Protein AF-A0A754B9H4-F1 (afdb_monomer_lite)

pLDDT: mean 71.69, std 16.76, range [38.44, 90.75]

Foldseek 3Di:
DDPDPPPPDDDDADPCVVVVVVVVVVLVVVDDPPDQKDKDFPADDPPGTDIDMDGDQVSCCVVVVDGPVRPPCPDPPRDDDDDDDPDDDD

Radius of gyration: 18.76 Å; chains: 1; bounding box: 52×42×44 Å

Structure (mmCIF, N/CA/C/O backbone):
data_AF-A0A754B9H4-F1
#
_entry.id   AF-A0A754B9H4-F1
#
loop_
_atom_site.group_PDB
_atom_site.id
_atom_site.type_symbol
_atom_site.label_atom_id
_atom_site.label_alt_id
_atom_site.label_comp_id
_atom_site.label_asym_id
_atom_site.label_entity_id
_atom_si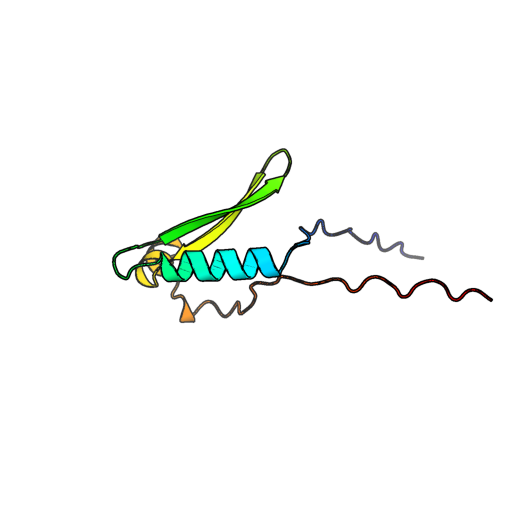te.label_seq_id
_atom_site.pdbx_PDB_ins_code
_atom_site.Cartn_x
_atom_site.Cartn_y
_atom_site.Cartn_z
_atom_site.occupancy
_atom_site.B_iso_or_equiv
_atom_site.auth_seq_id
_atom_site.auth_comp_id
_atom_site.auth_asym_id
_atom_site.auth_atom_id
_atom_site.pdbx_PDB_model_num
ATOM 1 N N . MET A 1 1 ? -37.516 27.367 -6.738 1.00 38.44 1 MET A N 1
ATOM 2 C CA . MET A 1 1 ? -36.594 26.818 -5.720 1.00 38.44 1 MET A CA 1
ATOM 3 C C . MET A 1 1 ? -36.140 25.442 -6.190 1.00 38.44 1 MET A C 1
ATOM 5 O O . MET A 1 1 ? -36.997 24.604 -6.428 1.00 38.44 1 MET A O 1
ATOM 9 N N . ARG A 1 2 ? -34.841 25.225 -6.430 1.00 41.12 2 ARG A N 1
ATOM 10 C CA . ARG A 1 2 ? -34.293 23.901 -6.777 1.00 41.12 2 ARG A CA 1
ATOM 11 C C . ARG A 1 2 ? -33.553 23.381 -5.548 1.00 41.12 2 ARG A C 1
ATOM 13 O O . ARG A 1 2 ? -32.564 23.984 -5.148 1.00 41.12 2 ARG A O 1
ATOM 20 N N . HIS A 1 3 ? -34.055 22.314 -4.934 1.00 43.31 3 HIS A N 1
ATOM 21 C CA . HIS A 1 3 ? -33.328 21.605 -3.887 1.00 43.31 3 HIS A CA 1
ATOM 22 C C . HIS A 1 3 ? -32.176 20.847 -4.543 1.00 43.31 3 HIS A C 1
ATOM 24 O O . HIS A 1 3 ? -32.383 19.813 -5.175 1.00 43.31 3 HIS A O 1
ATOM 30 N N . ILE A 1 4 ? -30.967 21.388 -4.428 1.00 47.97 4 ILE A N 1
ATOM 31 C CA . ILE A 1 4 ? -29.746 20.645 -4.723 1.00 47.97 4 ILE A CA 1
ATOM 32 C C . ILE A 1 4 ? -29.596 19.654 -3.566 1.00 47.97 4 ILE A C 1
ATOM 34 O O . ILE A 1 4 ? -29.303 20.049 -2.441 1.00 47.97 4 ILE A O 1
ATOM 38 N N . LYS A 1 5 ? -29.889 18.373 -3.816 1.00 48.28 5 LYS A N 1
ATOM 39 C CA . LYS A 1 5 ? -29.485 17.293 -2.913 1.00 48.28 5 LYS A CA 1
ATOM 40 C C . LYS A 1 5 ? -27.960 17.285 -2.917 1.00 48.28 5 LYS A C 1
ATOM 42 O O . LYS A 1 5 ? -27.363 16.861 -3.901 1.00 48.28 5 LYS A O 1
ATOM 47 N N . GLU A 1 6 ? -27.344 17.767 -1.844 1.00 48.00 6 GLU A N 1
ATOM 48 C CA . GLU A 1 6 ? -25.947 17.454 -1.564 1.00 48.00 6 GLU A CA 1
ATOM 49 C C . GLU A 1 6 ? -25.842 15.935 -1.417 1.00 48.00 6 GLU A C 1
ATOM 51 O O . GLU A 1 6 ? -26.258 15.346 -0.415 1.00 48.00 6 GLU A O 1
ATOM 56 N N . GLU A 1 7 ? -25.332 15.274 -2.452 1.00 47.12 7 GLU A N 1
ATOM 57 C CA . GLU A 1 7 ? -24.831 13.918 -2.313 1.00 47.12 7 GLU A CA 1
ATOM 58 C C . GLU A 1 7 ? -23.677 13.969 -1.313 1.00 47.12 7 GLU A C 1
ATOM 60 O O . GLU A 1 7 ? -22.571 14.405 -1.635 1.00 47.12 7 GLU A O 1
ATOM 65 N N . LYS A 1 8 ? -23.940 13.543 -0.072 1.00 46.22 8 LYS A N 1
ATOM 66 C CA . LYS A 1 8 ? -22.893 13.261 0.910 1.00 46.22 8 LYS A CA 1
ATOM 67 C C . LYS A 1 8 ? -21.990 12.181 0.325 1.00 46.22 8 LYS A C 1
ATOM 69 O O . LYS A 1 8 ? -22.286 10.988 0.419 1.00 46.22 8 LYS A O 1
ATOM 74 N N . LYS A 1 9 ? -20.903 12.604 -0.315 1.00 49.72 9 LYS A N 1
ATOM 75 C CA . LYS A 1 9 ? -19.827 11.714 -0.735 1.00 49.72 9 LYS A CA 1
ATOM 76 C C . LYS A 1 9 ? -19.336 10.975 0.514 1.00 49.72 9 LYS A C 1
ATOM 78 O O . LYS A 1 9 ? -19.031 11.579 1.538 1.00 49.72 9 LYS A O 1
ATOM 83 N N . LYS A 1 10 ? -19.366 9.643 0.453 1.00 50.97 10 LYS A N 1
ATOM 84 C CA . LYS A 1 10 ? -18.901 8.765 1.530 1.00 50.97 10 LYS A CA 1
ATOM 85 C C . LYS A 1 10 ? -17.382 8.713 1.453 1.00 50.97 10 LYS A C 1
ATOM 87 O O . LYS A 1 10 ? -16.839 7.944 0.666 1.00 50.97 10 LYS A O 1
ATOM 92 N N . TYR A 1 11 ? -16.721 9.566 2.216 1.00 53.50 11 TYR A N 1
ATOM 93 C CA . TYR A 1 11 ? -15.270 9.561 2.324 1.00 53.50 11 TYR A CA 1
ATOM 94 C C . TYR A 1 11 ? -14.822 8.614 3.438 1.00 53.50 11 TYR A C 1
ATOM 96 O O . TYR A 1 11 ? -15.549 8.394 4.407 1.00 53.50 11 TYR A O 1
ATOM 104 N N . ALA A 1 12 ? -13.637 8.033 3.271 1.00 57.09 12 ALA A N 1
ATOM 105 C CA . ALA A 1 12 ? -12.923 7.372 4.351 1.00 57.09 12 ALA A CA 1
ATOM 106 C C . ALA A 1 12 ? -12.033 8.421 5.026 1.00 57.09 12 ALA A C 1
ATOM 108 O O . ALA A 1 12 ? -11.246 9.081 4.351 1.00 57.09 12 ALA A O 1
ATOM 109 N N . GLU A 1 13 ? -12.195 8.594 6.332 1.00 62.69 13 GLU A N 1
ATOM 110 C CA . GLU A 1 13 ? -11.394 9.517 7.131 1.00 62.69 13 GLU A CA 1
ATOM 111 C C . GLU A 1 13 ? -10.171 8.785 7.688 1.00 62.69 13 GLU A C 1
ATOM 113 O O . GLU A 1 13 ? -10.295 7.690 8.247 1.00 62.69 13 GLU A O 1
ATOM 118 N N . ILE A 1 14 ? -8.990 9.386 7.538 1.00 68.00 14 ILE A N 1
ATOM 119 C CA . ILE A 1 14 ? -7.771 8.904 8.190 1.00 68.00 14 ILE A CA 1
ATOM 120 C C . ILE A 1 14 ? -7.595 9.688 9.478 1.00 68.00 14 ILE A C 1
ATOM 122 O O . ILE A 1 14 ? -7.162 10.834 9.475 1.00 68.00 14 ILE A O 1
ATOM 126 N N . ILE A 1 15 ? -7.957 9.039 10.576 1.00 70.88 15 ILE A N 1
ATOM 127 C CA . ILE A 1 15 ? -7.930 9.618 11.922 1.00 70.88 15 ILE A CA 1
ATOM 128 C C . ILE A 1 15 ? -6.531 9.619 12.555 1.00 70.88 15 ILE A C 1
ATOM 130 O O . ILE A 1 15 ? -6.321 10.267 13.573 1.00 70.88 15 ILE A O 1
ATOM 134 N N . ASP A 1 16 ? -5.588 8.878 11.972 1.00 77.50 16 ASP A N 1
ATOM 135 C CA . ASP A 1 16 ? -4.248 8.663 12.515 1.00 77.50 16 ASP A CA 1
ATOM 136 C C . ASP A 1 16 ? -3.211 8.770 11.388 1.00 77.50 16 ASP A C 1
ATOM 138 O O . ASP A 1 16 ? -2.839 7.786 10.741 1.00 77.50 16 ASP A O 1
ATOM 142 N N . VAL A 1 17 ? -2.830 10.015 11.092 1.00 80.25 17 VAL A N 1
ATOM 143 C CA . VAL A 1 17 ? -1.902 10.361 10.005 1.00 80.25 17 VAL A CA 1
ATOM 144 C C . VAL A 1 17 ? -0.492 9.863 10.314 1.00 80.25 17 VAL A C 1
ATOM 146 O O . VAL A 1 17 ? 0.142 9.274 9.445 1.00 80.25 17 VAL A O 1
ATOM 149 N N . GLU A 1 18 ? -0.032 10.018 11.556 1.00 82.06 18 GLU A N 1
ATOM 150 C CA . GLU A 1 18 ? 1.303 9.587 11.987 1.00 82.06 18 GLU A CA 1
ATOM 151 C C . GLU A 1 18 ? 1.471 8.071 11.831 1.00 82.06 18 GLU A C 1
ATOM 153 O O . GLU A 1 18 ? 2.486 7.583 11.330 1.00 82.06 18 GLU A O 1
ATOM 158 N N . LYS A 1 19 ? 0.445 7.290 12.184 1.00 82.44 19 LYS A N 1
ATOM 159 C CA . LYS A 1 19 ? 0.462 5.848 11.934 1.00 82.44 19 LYS A CA 1
ATOM 160 C C . LYS A 1 19 ? 0.535 5.515 10.449 1.00 82.44 19 LYS A C 1
ATOM 162 O O . LYS A 1 19 ? 1.213 4.556 10.087 1.00 82.44 19 LYS A O 1
ATOM 167 N N . LEU A 1 20 ? -0.153 6.267 9.591 1.00 84.31 20 LEU A N 1
ATOM 168 C CA . LEU A 1 20 ? -0.078 6.044 8.151 1.00 84.31 20 LEU A CA 1
ATOM 169 C C . LEU A 1 20 ? 1.317 6.360 7.601 1.00 84.31 20 LEU A C 1
ATOM 171 O O . LEU A 1 20 ? 1.847 5.566 6.829 1.00 84.31 20 LEU A O 1
ATOM 175 N N . GLU A 1 21 ? 1.916 7.476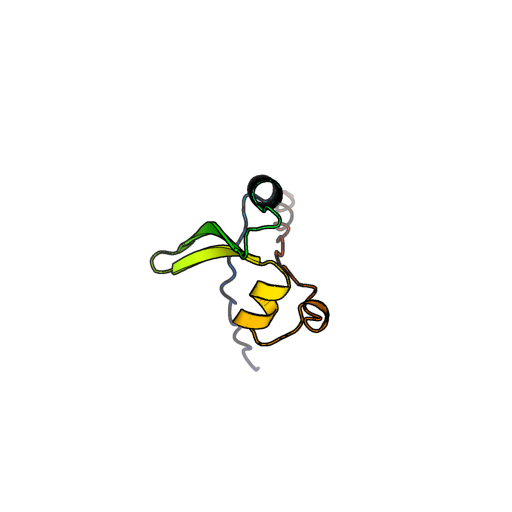 8.015 1.00 83.12 21 GLU A N 1
ATOM 176 C CA . GLU A 1 21 ? 3.285 7.840 7.639 1.00 83.12 21 GLU A CA 1
ATOM 177 C C . GLU A 1 21 ? 4.274 6.752 8.063 1.00 83.12 21 GLU A C 1
ATOM 179 O O . GLU A 1 21 ? 5.068 6.289 7.245 1.00 83.12 21 GLU A O 1
ATOM 184 N N . ASN A 1 22 ? 4.155 6.259 9.297 1.00 86.00 22 ASN A N 1
ATOM 185 C CA . ASN A 1 22 ? 4.975 5.157 9.791 1.00 86.00 22 ASN A CA 1
ATOM 186 C C . ASN A 1 22 ? 4.789 3.877 8.961 1.00 86.00 22 ASN A C 1
ATOM 188 O O . ASN A 1 22 ? 5.777 3.235 8.617 1.00 86.00 22 ASN A O 1
ATOM 192 N N . ILE A 1 23 ? 3.555 3.525 8.578 1.00 88.12 23 ILE A N 1
ATOM 193 C CA . ILE A 1 23 ? 3.292 2.377 7.692 1.00 88.12 23 ILE A CA 1
ATOM 194 C C . ILE A 1 23 ? 3.972 2.568 6.331 1.00 88.12 23 ILE A C 1
ATOM 196 O O . ILE A 1 23 ? 4.576 1.628 5.819 1.00 88.12 23 ILE A O 1
ATOM 200 N N . ILE A 1 24 ? 3.900 3.765 5.743 1.00 86.00 24 ILE A N 1
ATOM 201 C CA . ILE A 1 24 ? 4.536 4.054 4.451 1.00 86.00 24 ILE A CA 1
ATOM 202 C C . ILE A 1 24 ? 6.059 3.921 4.564 1.00 86.00 24 ILE A C 1
ATOM 204 O O . ILE A 1 24 ? 6.674 3.270 3.720 1.00 86.00 24 ILE A O 1
ATOM 208 N N . VAL A 1 25 ? 6.667 4.483 5.613 1.00 86.94 25 VAL A N 1
ATOM 209 C CA . VAL A 1 25 ? 8.114 4.372 5.862 1.00 86.94 25 VAL A CA 1
ATOM 210 C C . VAL A 1 25 ? 8.531 2.909 6.004 1.00 86.94 25 VAL A C 1
ATOM 212 O O . VAL A 1 25 ? 9.491 2.481 5.364 1.00 86.94 25 VAL A O 1
ATOM 215 N N . ASP A 1 26 ? 7.789 2.128 6.786 1.00 88.00 26 ASP A N 1
ATOM 216 C CA . ASP A 1 26 ? 8.088 0.717 7.036 1.00 88.00 26 ASP A CA 1
ATOM 217 C C . ASP A 1 26 ? 7.952 -0.130 5.757 1.00 88.00 26 ASP A C 1
ATOM 219 O O . ASP A 1 26 ? 8.790 -0.988 5.451 1.00 88.00 26 ASP A O 1
ATOM 223 N N . MET A 1 27 ? 6.942 0.174 4.934 1.00 87.44 27 MET A N 1
ATOM 224 C CA . MET A 1 27 ? 6.772 -0.438 3.617 1.00 87.44 27 MET A CA 1
ATOM 225 C C . MET A 1 27 ? 7.919 -0.085 2.670 1.00 87.44 27 MET A C 1
ATOM 227 O O . MET A 1 27 ? 8.426 -0.986 2.008 1.00 87.44 27 MET A O 1
ATOM 231 N N . MET A 1 28 ? 8.371 1.172 2.635 1.00 85.06 28 MET A N 1
ATOM 232 C CA . MET A 1 28 ? 9.510 1.602 1.812 1.00 85.06 28 MET A CA 1
ATOM 233 C C . MET A 1 28 ? 10.819 0.933 2.246 1.00 85.06 28 MET A C 1
ATOM 235 O O . MET A 1 28 ? 11.592 0.498 1.398 1.00 85.06 28 MET A O 1
ATOM 239 N N . GLN A 1 29 ? 11.060 0.789 3.552 1.00 85.88 29 GLN A N 1
ATOM 240 C CA . GLN A 1 29 ? 12.230 0.069 4.073 1.00 85.88 29 GLN A CA 1
ATOM 241 C C . GLN A 1 29 ? 12.187 -1.428 3.739 1.00 85.88 29 GLN A C 1
ATOM 243 O O . GLN A 1 29 ? 13.214 -2.048 3.454 1.00 85.88 29 GLN A O 1
ATOM 248 N N . SER A 1 30 ? 10.988 -2.010 3.746 1.00 83.62 30 SER A N 1
ATOM 249 C CA . SER A 1 30 ? 10.759 -3.412 3.389 1.00 83.62 30 SER A CA 1
ATOM 250 C C . SER A 1 30 ? 10.777 -3.653 1.874 1.00 83.62 30 SER A C 1
ATOM 252 O O . SER A 1 30 ? 10.969 -4.790 1.425 1.00 83.62 30 SER A O 1
ATOM 254 N N . PHE A 1 31 ? 10.595 -2.601 1.072 1.00 84.94 31 PHE A N 1
ATOM 255 C CA . PHE A 1 31 ? 10.561 -2.664 -0.382 1.00 84.94 31 PHE A CA 1
ATOM 256 C C . PHE A 1 31 ? 11.975 -2.766 -0.961 1.00 84.94 31 PHE A C 1
ATOM 258 O O . PHE A 1 31 ? 12.666 -1.785 -1.220 1.00 84.94 31 PHE A O 1
ATOM 265 N N . ARG A 1 32 ? 12.431 -4.005 -1.148 1.00 80.62 32 ARG A N 1
ATOM 266 C CA . ARG A 1 32 ? 13.734 -4.303 -1.754 1.00 80.62 32 ARG A CA 1
ATOM 267 C C . ARG A 1 32 ? 13.665 -4.203 -3.275 1.00 80.62 32 ARG A C 1
ATOM 269 O O . ARG A 1 32 ? 12.628 -4.469 -3.867 1.00 80.62 32 ARG A O 1
ATOM 276 N N . TYR A 1 33 ? 14.810 -3.961 -3.912 1.00 69.81 33 TYR A N 1
ATOM 277 C CA . TYR A 1 33 ? 14.940 -3.877 -5.376 1.00 69.81 33 TYR A CA 1
ATOM 278 C C . TYR A 1 33 ? 14.391 -5.103 -6.136 1.00 69.81 33 TYR A C 1
ATOM 280 O O . TYR A 1 33 ? 13.924 -4.990 -7.263 1.00 69.81 33 TYR A O 1
ATOM 288 N N . THR A 1 34 ? 14.421 -6.290 -5.522 1.00 80.75 34 THR A N 1
ATOM 289 C CA . THR A 1 34 ? 13.898 -7.531 -6.121 1.00 80.75 34 THR A CA 1
ATOM 290 C C . THR A 1 34 ? 12.394 -7.723 -5.924 1.00 80.75 34 THR A C 1
ATOM 292 O O . THR A 1 34 ? 11.816 -8.662 -6.470 1.00 80.75 34 THR A O 1
ATOM 295 N N . THR A 1 35 ? 11.754 -6.890 -5.107 1.00 82.88 35 THR A N 1
ATOM 296 C CA . THR A 1 35 ? 10.332 -6.992 -4.789 1.00 82.88 35 THR A CA 1
ATOM 297 C C . THR A 1 35 ? 9.528 -6.274 -5.868 1.00 82.88 35 THR A C 1
ATOM 299 O O . THR A 1 35 ? 9.717 -5.090 -6.108 1.00 82.88 35 THR A O 1
ATOM 302 N N . SER A 1 36 ? 8.619 -6.988 -6.539 1.00 86.62 36 SER A N 1
ATOM 303 C CA . SER A 1 36 ? 7.740 -6.378 -7.552 1.00 86.62 36 SER A CA 1
ATOM 304 C C . SER A 1 36 ? 6.634 -5.521 -6.934 1.00 86.62 36 SER A C 1
ATOM 306 O O . SER A 1 36 ? 6.267 -4.493 -7.488 1.00 86.62 36 SER A O 1
ATOM 308 N N . SER A 1 37 ? 6.094 -5.932 -5.788 1.00 87.94 37 SER A N 1
ATOM 309 C CA . SER A 1 37 ? 5.069 -5.173 -5.071 1.00 87.94 37 SER A CA 1
ATOM 310 C C . SER A 1 37 ? 5.027 -5.561 -3.595 1.00 87.94 37 SER A C 1
ATOM 312 O O . SER A 1 37 ? 5.266 -6.722 -3.260 1.00 87.94 37 SER A O 1
ATOM 314 N N . ILE A 1 38 ? 4.656 -4.625 -2.726 1.00 88.94 38 ILE A N 1
ATOM 315 C CA . ILE A 1 38 ? 4.301 -4.886 -1.326 1.00 88.94 38 ILE A CA 1
ATOM 316 C C . ILE A 1 38 ? 2.939 -4.262 -1.033 1.00 88.94 38 ILE A C 1
ATOM 318 O O . ILE A 1 38 ? 2.648 -3.160 -1.491 1.00 88.94 38 ILE A O 1
ATOM 322 N N . MET A 1 39 ? 2.103 -4.970 -0.279 1.00 90.75 39 MET A N 1
ATOM 323 C CA . MET A 1 39 ? 0.753 -4.537 0.067 1.00 90.75 39 MET A CA 1
ATOM 324 C C . MET A 1 39 ? 0.539 -4.640 1.575 1.00 90.75 39 MET A C 1
ATOM 326 O O . MET A 1 39 ? 0.832 -5.676 2.170 1.00 90.75 39 MET A O 1
ATOM 330 N N . THR A 1 40 ? -0.052 -3.600 2.159 1.00 88.69 40 THR A N 1
ATOM 331 C CA . THR A 1 40 ? -0.442 -3.552 3.571 1.00 88.69 40 THR A CA 1
ATOM 332 C C . THR A 1 40 ? -1.898 -3.133 3.700 1.00 88.69 40 THR A C 1
ATOM 334 O O . THR A 1 40 ? -2.366 -2.224 3.018 1.00 88.69 40 THR A O 1
ATOM 337 N N . VAL A 1 41 ? -2.634 -3.779 4.604 1.00 87.94 41 VAL A N 1
ATOM 338 C CA . VAL A 1 41 ? -4.002 -3.377 4.955 1.00 87.94 41 VAL A CA 1
ATOM 339 C C . VAL A 1 41 ? -3.937 -2.216 5.946 1.00 87.94 41 VAL A C 1
ATOM 341 O O . VAL A 1 41 ? -3.410 -2.375 7.044 1.00 87.94 41 VAL A O 1
ATOM 344 N N . ILE A 1 42 ? -4.510 -1.070 5.581 1.00 85.62 42 ILE A N 1
ATOM 345 C CA . ILE A 1 42 ? -4.554 0.136 6.427 1.00 85.62 42 ILE A CA 1
ATOM 346 C C . ILE A 1 42 ? -5.917 0.341 7.098 1.00 85.62 42 ILE A C 1
ATOM 348 O O . ILE A 1 42 ? -6.053 1.148 8.013 1.00 85.62 42 ILE A O 1
ATOM 352 N N . GLY A 1 43 ? -6.940 -0.407 6.681 1.00 79.56 43 GLY A N 1
ATOM 353 C CA . GLY A 1 43 ? -8.265 -0.326 7.282 1.00 79.56 43 GLY A CA 1
ATOM 354 C C . GLY A 1 43 ? -9.257 -1.322 6.698 1.00 79.56 43 GLY A C 1
ATOM 355 O O . GLY A 1 43 ? -8.958 -2.067 5.765 1.00 79.56 43 GLY A O 1
ATOM 356 N N . LYS A 1 44 ? -10.470 -1.335 7.253 1.00 82.25 44 LYS A N 1
ATOM 357 C CA . LYS A 1 44 ? -11.592 -2.116 6.724 1.00 82.25 44 LYS A CA 1
ATOM 358 C C . LYS A 1 44 ? -12.929 -1.444 7.014 1.00 82.25 44 LYS A C 1
ATOM 360 O O . LYS A 1 44 ? -13.096 -0.788 8.039 1.00 82.25 44 LYS A O 1
ATOM 365 N N . THR A 1 45 ? -13.891 -1.667 6.135 1.00 77.62 45 THR A N 1
ATOM 366 C CA . THR A 1 45 ? -15.320 -1.459 6.386 1.00 77.62 45 THR A CA 1
ATOM 367 C C . THR A 1 45 ? -15.969 -2.825 6.670 1.00 77.62 45 THR A C 1
ATOM 369 O O . THR A 1 45 ? -15.298 -3.854 6.550 1.00 77.62 45 THR A O 1
ATOM 372 N N . PRO A 1 46 ? -17.268 -2.904 7.017 1.00 79.12 46 PRO A N 1
ATOM 373 C CA . PRO A 1 46 ? -17.931 -4.193 7.240 1.00 79.12 46 PRO A CA 1
ATOM 374 C C . PRO A 1 46 ? -17.853 -5.176 6.060 1.00 79.12 46 PRO A C 1
ATOM 376 O O . PRO A 1 46 ? -18.006 -6.375 6.263 1.00 79.12 46 PRO A O 1
ATOM 379 N N . ASN A 1 47 ? -17.627 -4.690 4.837 1.00 84.62 47 ASN A N 1
ATOM 380 C CA . ASN A 1 47 ? -17.639 -5.503 3.621 1.00 84.62 47 ASN A CA 1
ATOM 381 C C . ASN A 1 47 ? -16.441 -5.278 2.685 1.00 84.62 47 ASN A C 1
ATOM 383 O O . ASN A 1 47 ? -16.443 -5.812 1.577 1.00 84.62 47 ASN A O 1
ATOM 387 N N . ARG A 1 48 ? -15.450 -4.464 3.068 1.00 79.19 48 ARG A N 1
ATOM 388 C CA . ARG A 1 48 ? -14.285 -4.142 2.229 1.00 79.19 48 ARG A CA 1
ATOM 389 C C . ARG A 1 48 ? -13.035 -3.974 3.078 1.00 79.19 48 ARG A C 1
ATOM 391 O O . ARG A 1 48 ? -13.119 -3.574 4.235 1.00 79.19 48 ARG A O 1
ATOM 398 N N . VAL A 1 49 ? -11.879 -4.217 2.477 1.00 81.31 49 VAL A N 1
ATOM 399 C CA . VAL A 1 49 ? -10.575 -3.845 3.036 1.00 81.31 49 VAL A CA 1
ATOM 400 C C . VAL A 1 49 ? -10.022 -2.650 2.273 1.00 81.31 49 VAL A C 1
ATOM 402 O O . VAL A 1 49 ? -10.328 -2.464 1.097 1.00 81.31 49 VAL A O 1
ATOM 405 N N . ILE A 1 50 ? -9.241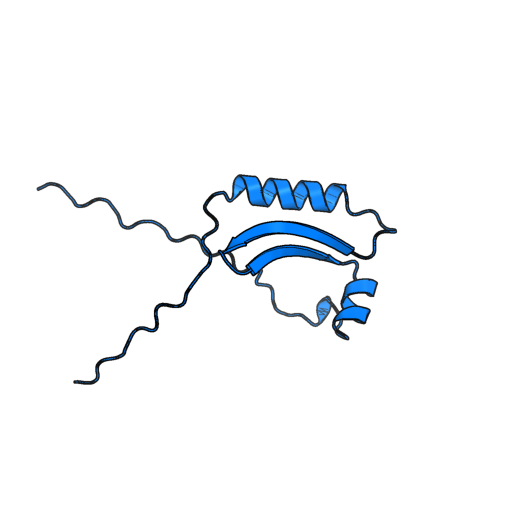 -1.832 2.964 1.00 82.50 50 ILE A N 1
ATOM 406 C CA . ILE A 1 50 ? -8.517 -0.701 2.393 1.00 82.50 50 ILE A CA 1
ATOM 407 C C . ILE A 1 50 ? -7.040 -1.055 2.488 1.00 82.50 50 ILE A C 1
ATOM 409 O O . ILE A 1 50 ? -6.539 -1.338 3.580 1.00 82.50 50 ILE A O 1
ATOM 413 N N . THR A 1 51 ? -6.359 -1.070 1.350 1.00 85.62 51 THR A N 1
ATOM 414 C CA . THR A 1 51 ? -4.949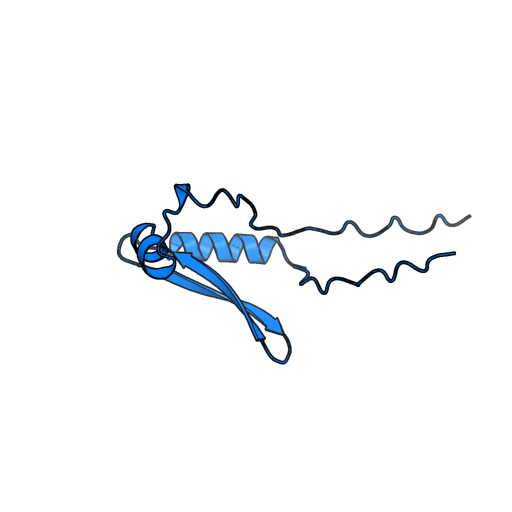 -1.442 1.246 1.00 85.62 51 THR A CA 1
ATOM 415 C C . THR A 1 51 ? -4.130 -0.303 0.665 1.00 85.62 51 THR A C 1
ATOM 417 O O . THR A 1 51 ? -4.623 0.468 -0.155 1.00 85.62 51 THR A O 1
ATOM 420 N N . LEU A 1 52 ? -2.872 -0.230 1.084 1.00 87.44 52 LEU A N 1
ATOM 421 C CA . LEU A 1 52 ? -1.827 0.544 0.435 1.00 87.44 52 LEU A CA 1
ATOM 422 C C . LEU A 1 52 ? -0.909 -0.446 -0.278 1.00 87.44 52 LEU A C 1
ATOM 424 O O . LEU A 1 52 ? -0.513 -1.448 0.321 1.00 87.44 52 LEU A O 1
ATOM 428 N N . THR A 1 53 ? -0.605 -0.186 -1.545 1.00 87.56 53 THR A N 1
ATOM 429 C CA . THR A 1 53 ? 0.262 -1.045 -2.355 1.00 87.56 53 THR A CA 1
ATOM 430 C C . THR A 1 53 ? 1.344 -0.193 -2.994 1.00 87.56 53 THR A C 1
ATOM 432 O O . THR A 1 53 ? 1.039 0.825 -3.607 1.00 87.56 53 THR A O 1
ATOM 435 N N . ILE A 1 54 ? 2.596 -0.618 -2.852 1.00 85.81 54 ILE A N 1
ATOM 436 C CA . ILE A 1 54 ? 3.746 -0.047 -3.556 1.00 85.81 54 ILE A CA 1
ATOM 437 C C . ILE A 1 54 ? 4.147 -1.047 -4.632 1.00 85.81 54 ILE A C 1
ATOM 439 O O . ILE A 1 54 ? 4.262 -2.242 -4.349 1.00 85.81 54 ILE A O 1
ATOM 443 N N . TYR A 1 55 ? 4.354 -0.558 -5.847 1.00 85.81 55 TYR A N 1
ATOM 444 C CA . TYR A 1 55 ? 4.841 -1.328 -6.985 1.00 85.81 55 TYR A CA 1
ATOM 445 C C . TYR A 1 55 ? 6.239 -0.846 -7.364 1.00 85.81 55 TYR A C 1
ATOM 447 O O . TYR A 1 55 ? 6.562 0.322 -7.167 1.00 85.81 55 TYR A O 1
ATOM 455 N N . SER A 1 56 ? 7.053 -1.733 -7.931 1.00 86.38 56 SER A N 1
ATOM 456 C CA . SER A 1 56 ? 8.184 -1.292 -8.744 1.00 86.38 56 SER A CA 1
ATOM 457 C C . SER A 1 56 ? 7.664 -0.816 -10.095 1.00 86.38 56 SER A C 1
ATOM 459 O O . SER A 1 56 ? 6.614 -1.283 -10.541 1.00 86.38 56 SER A O 1
ATOM 461 N N . ASP A 1 57 ? 8.410 0.052 -10.772 1.00 85.31 57 ASP A N 1
ATOM 462 C CA . ASP A 1 57 ? 7.994 0.637 -12.053 1.00 85.31 57 ASP A CA 1
ATOM 463 C C . ASP A 1 57 ? 7.582 -0.446 -13.062 1.00 85.31 57 ASP A C 1
ATOM 465 O O . ASP A 1 57 ? 6.455 -0.459 -13.547 1.00 85.31 57 ASP A O 1
ATOM 469 N N . ASN A 1 58 ? 8.427 -1.468 -13.245 1.00 86.44 58 ASN A N 1
ATOM 470 C CA . ASN A 1 58 ? 8.137 -2.607 -14.125 1.00 86.44 58 ASN A CA 1
ATOM 471 C C . ASN A 1 58 ? 6.859 -3.371 -13.731 1.00 86.44 58 ASN A C 1
ATOM 473 O O . ASN A 1 58 ? 6.165 -3.931 -14.582 1.00 86.44 58 ASN A O 1
ATOM 477 N N . ALA A 1 59 ? 6.581 -3.488 -12.430 1.00 86.38 59 ALA A N 1
ATOM 478 C CA . ALA A 1 59 ? 5.398 -4.189 -11.951 1.00 86.38 59 ALA A CA 1
ATOM 479 C C . ALA A 1 59 ? 4.132 -3.355 -12.159 1.00 86.38 59 ALA A C 1
ATOM 481 O O . ALA A 1 59 ? 3.108 -3.923 -12.533 1.00 86.38 59 ALA A O 1
ATOM 482 N N . PHE A 1 60 ? 4.220 -2.038 -11.961 1.00 87.06 60 PHE A N 1
ATOM 483 C CA . PHE A 1 60 ? 3.147 -1.097 -12.257 1.00 87.06 60 PHE A CA 1
ATOM 484 C C . PHE A 1 60 ? 2.812 -1.106 -13.752 1.00 87.06 60 PHE A C 1
ATOM 486 O O . PHE A 1 60 ? 1.657 -1.323 -14.115 1.00 87.06 60 PHE A O 1
ATOM 493 N N . GLU A 1 61 ? 3.824 -0.976 -14.614 1.00 86.88 61 GLU A N 1
ATOM 494 C CA . GLU A 1 61 ? 3.652 -0.996 -16.070 1.00 86.88 61 GLU A CA 1
ATOM 495 C C . GLU A 1 61 ? 2.953 -2.258 -16.550 1.00 86.88 61 GLU A C 1
ATOM 497 O O . GLU A 1 61 ? 2.032 -2.193 -17.358 1.00 86.88 61 GLU A O 1
ATOM 502 N N . ARG A 1 62 ? 3.349 -3.417 -16.024 1.00 88.06 62 ARG A N 1
ATOM 503 C CA . ARG A 1 62 ? 2.729 -4.689 -16.392 1.00 88.06 62 ARG A CA 1
ATOM 504 C C . ARG A 1 62 ? 1.284 -4.807 -15.906 1.00 88.06 62 ARG A C 1
ATOM 506 O O . ARG A 1 62 ? 0.462 -5.359 -16.629 1.00 88.06 62 ARG A O 1
ATOM 513 N N . GLU A 1 63 ? 0.993 -4.361 -14.686 1.00 86.69 63 GLU A N 1
ATOM 514 C CA . GLU A 1 63 ? -0.338 -4.499 -14.079 1.00 86.69 63 GLU A CA 1
ATOM 515 C C . GLU A 1 63 ? -1.357 -3.557 -14.729 1.00 86.69 63 GLU A C 1
ATOM 517 O O . GLU A 1 63 ? -2.482 -3.955 -15.026 1.00 86.69 63 GLU A O 1
ATOM 522 N N . PHE A 1 64 ? -0.955 -2.311 -14.979 1.00 84.56 64 PHE A N 1
ATOM 523 C CA . PHE A 1 64 ? -1.854 -1.256 -15.446 1.00 84.56 64 PHE A CA 1
ATOM 524 C C . PHE A 1 64 ? -1.689 -0.924 -16.930 1.00 84.56 64 PHE A C 1
ATOM 526 O O . PHE A 1 64 ? -2.479 -0.149 -17.466 1.00 84.56 64 PHE A O 1
ATOM 533 N N . ASN A 1 65 ? -0.702 -1.524 -17.605 1.00 86.81 65 ASN A N 1
ATOM 534 C CA . ASN A 1 65 ? -0.348 -1.234 -18.995 1.00 86.81 65 ASN A CA 1
ATOM 535 C C . ASN A 1 65 ? -0.145 0.278 -19.230 1.00 86.81 65 ASN A C 1
ATOM 537 O O . ASN A 1 65 ? -0.624 0.838 -20.217 1.00 86.81 65 ASN A O 1
ATOM 541 N N . GLN A 1 66 ? 0.519 0.933 -18.272 1.00 81.38 66 GLN A N 1
ATOM 542 C CA . GLN A 1 66 ? 0.733 2.379 -18.210 1.00 81.38 66 GLN A CA 1
ATOM 543 C C . GLN A 1 66 ? 2.090 2.680 -17.559 1.00 81.38 66 GLN A C 1
ATOM 545 O O . GLN A 1 66 ? 2.438 2.037 -16.572 1.00 81.38 66 GLN A O 1
ATOM 550 N N . ASN A 1 67 ? 2.832 3.668 -18.067 1.00 80.81 67 ASN A N 1
ATOM 551 C CA . ASN A 1 67 ? 4.064 4.130 -17.425 1.00 80.81 67 ASN A CA 1
ATOM 552 C C . ASN A 1 67 ? 3.732 4.926 -16.143 1.00 80.81 67 ASN A C 1
ATOM 554 O O . ASN A 1 67 ? 2.826 5.766 -16.189 1.00 80.81 67 ASN A O 1
ATOM 558 N N . PRO A 1 68 ? 4.430 4.711 -15.010 1.00 74.94 68 PRO A N 1
ATOM 559 C CA . PRO A 1 68 ? 4.260 5.535 -13.813 1.00 74.94 68 PRO A CA 1
ATOM 560 C C . PRO A 1 68 ? 4.371 7.043 -14.086 1.00 74.94 68 PRO A C 1
ATOM 562 O O . PRO A 1 68 ? 3.644 7.823 -13.479 1.00 74.94 68 PRO A O 1
ATOM 565 N N . GLU A 1 69 ? 5.232 7.457 -15.023 1.00 77.88 69 GLU A N 1
ATOM 566 C CA . GLU A 1 69 ? 5.424 8.866 -15.398 1.00 77.88 69 GLU A CA 1
ATOM 567 C C . GLU A 1 69 ? 4.237 9.454 -16.182 1.00 77.88 69 GLU A C 1
ATOM 569 O O . GLU A 1 69 ? 4.007 10.664 -16.141 1.00 77.88 69 GLU A O 1
ATOM 574 N N . ASP A 1 70 ? 3.453 8.607 -16.859 1.00 76.88 70 ASP A N 1
ATOM 575 C CA . ASP A 1 70 ? 2.238 9.017 -17.573 1.00 76.88 70 ASP A CA 1
ATOM 576 C C . ASP A 1 70 ? 1.056 9.224 -16.615 1.00 76.88 70 ASP A C 1
ATOM 578 O O . ASP A 1 70 ? 0.043 9.827 -16.986 1.00 76.88 70 ASP A O 1
ATOM 582 N N . ASP A 1 71 ? 1.138 8.702 -15.385 1.00 66.06 71 ASP A N 1
ATOM 583 C CA . ASP A 1 71 ? 0.118 8.949 -14.374 1.00 66.06 71 ASP A CA 1
ATOM 584 C C . ASP A 1 71 ? 0.325 10.333 -13.747 1.00 66.06 71 ASP A C 1
ATOM 586 O O . ASP A 1 71 ? 0.957 10.509 -12.709 1.00 66.06 71 ASP A O 1
ATOM 590 N N . THR A 1 72 ? -0.272 11.355 -14.367 1.00 57.97 72 THR A N 1
ATOM 591 C CA . THR A 1 72 ? -0.273 12.730 -13.838 1.00 57.97 72 THR A CA 1
ATOM 592 C C . THR A 1 72 ? -1.108 12.882 -12.562 1.00 57.97 72 THR A C 1
ATOM 594 O O . THR A 1 72 ? -1.313 14.002 -12.088 1.00 57.97 72 THR A O 1
ATOM 597 N N . ARG A 1 73 ? -1.663 11.788 -12.023 1.00 62.19 73 ARG A N 1
ATOM 598 C CA . ARG A 1 73 ? -2.328 11.778 -10.722 1.00 62.19 73 ARG A CA 1
ATOM 599 C C . ARG A 1 73 ? -1.267 11.940 -9.635 1.00 62.19 73 ARG A C 1
ATOM 601 O O . ARG A 1 73 ? -0.801 10.975 -9.046 1.00 62.19 73 ARG A O 1
ATOM 608 N N . SER A 1 74 ? -0.971 13.189 -9.289 1.00 48.69 74 SER A N 1
ATOM 609 C CA . SER A 1 74 ? -0.227 13.572 -8.077 1.00 48.69 74 SER A CA 1
ATOM 610 C C . SER A 1 74 ? -0.950 13.224 -6.768 1.00 48.69 74 SER A C 1
ATOM 612 O O . SER A 1 74 ? -0.468 13.512 -5.673 1.00 48.69 74 SER A O 1
ATOM 614 N N . ASP A 1 75 ? -2.137 12.635 -6.862 1.00 46.47 75 ASP A N 1
ATOM 615 C CA . ASP A 1 75 ? -3.133 12.694 -5.816 1.00 46.47 75 ASP A CA 1
ATOM 616 C C . ASP A 1 75 ? -3.220 11.356 -5.080 1.00 46.47 75 ASP A C 1
ATOM 618 O O . ASP A 1 75 ? -4.173 10.590 -5.239 1.00 46.47 75 ASP A O 1
ATOM 622 N N . ILE A 1 76 ? -2.292 11.125 -4.150 1.00 47.03 76 ILE A N 1
ATOM 623 C CA . ILE A 1 76 ? -2.684 10.441 -2.912 1.00 47.03 76 ILE A CA 1
ATOM 624 C C . ILE A 1 76 ? -3.580 11.437 -2.157 1.00 47.03 76 ILE A C 1
ATOM 626 O O . ILE A 1 76 ? -3.128 12.204 -1.311 1.00 47.03 76 ILE A O 1
ATOM 630 N N . CYS A 1 77 ? -4.861 11.514 -2.526 1.00 39.59 77 CYS A N 1
ATOM 631 C CA . CYS A 1 77 ? -5.791 12.483 -1.946 1.00 39.59 77 CYS A CA 1
ATOM 632 C C . CYS A 1 77 ? -6.268 12.015 -0.559 1.00 39.59 77 CYS A C 1
ATOM 634 O O . CYS A 1 77 ? -7.358 11.462 -0.409 1.00 39.59 77 CYS A O 1
ATOM 636 N N . LEU A 1 78 ? -5.455 12.266 0.468 1.00 47.28 78 LEU A N 1
ATOM 637 C CA . LEU A 1 78 ? -5.873 12.258 1.871 1.00 47.28 78 LEU A CA 1
ATOM 638 C C . LEU A 1 78 ? -6.225 13.690 2.259 1.00 47.28 78 LEU A C 1
ATOM 640 O O . LEU A 1 78 ? -5.351 14.546 2.365 1.00 47.28 78 LEU A O 1
ATOM 644 N N . ARG A 1 79 ? -7.516 13.983 2.427 1.00 39.88 79 ARG A N 1
ATOM 645 C CA . ARG A 1 79 ? -7.973 15.322 2.808 1.00 39.88 79 ARG A CA 1
ATOM 646 C C . ARG A 1 79 ? -8.337 15.337 4.290 1.00 39.88 79 ARG A C 1
ATOM 648 O O . ARG A 1 79 ? -9.223 14.600 4.706 1.00 39.88 79 ARG A O 1
ATOM 655 N N . VAL A 1 80 ? -7.657 16.185 5.058 1.00 41.16 80 VAL A N 1
ATOM 656 C CA . VAL A 1 80 ? -7.948 16.462 6.473 1.00 41.16 80 VAL A CA 1
ATOM 657 C C . VAL A 1 80 ? -9.077 17.492 6.548 1.00 41.16 80 VAL A C 1
ATOM 659 O O . VAL A 1 80 ? -8.971 18.564 5.947 1.00 41.16 80 VAL A O 1
ATOM 662 N N . GLU A 1 81 ? -10.156 17.192 7.271 1.00 38.56 81 GLU A N 1
ATOM 663 C CA . GLU A 1 81 ? -11.163 18.198 7.625 1.00 38.56 81 GLU A CA 1
ATOM 664 C C . GLU A 1 81 ? -10.765 18.878 8.940 1.00 38.56 81 GLU A C 1
ATOM 666 O O . GLU A 1 81 ? -10.544 18.226 9.957 1.00 38.56 81 GLU A O 1
ATOM 671 N N . VAL A 1 82 ? -10.660 20.209 8.923 1.00 44.78 82 VAL A N 1
ATOM 672 C CA . VAL A 1 82 ? -10.481 20.998 10.148 1.00 44.78 82 VAL A CA 1
ATOM 673 C C . VAL A 1 82 ? -11.849 21.094 10.832 1.00 44.78 82 VAL A C 1
ATOM 675 O O . VAL A 1 82 ? -12.786 21.598 10.203 1.00 44.78 82 VAL A O 1
ATOM 678 N N . PRO A 1 83 ? -12.010 20.636 12.087 1.00 49.00 83 PRO A N 1
ATOM 679 C CA . PRO A 1 83 ? -13.290 20.732 12.776 1.00 49.00 83 PRO A CA 1
ATOM 680 C C . PRO A 1 83 ? -13.707 22.204 12.932 1.00 49.00 83 PRO A C 1
ATOM 682 O O . PRO A 1 83 ? -12.848 23.076 13.109 1.00 49.00 83 PRO A O 1
ATOM 685 N N . PRO A 1 84 ? -15.017 22.515 12.869 1.00 58.59 84 PRO A N 1
ATOM 686 C CA . PRO A 1 84 ? -15.488 23.887 13.004 1.00 58.59 84 PRO A CA 1
ATOM 687 C C . PRO A 1 84 ? -15.077 24.467 14.369 1.00 58.59 84 PRO A C 1
ATOM 689 O O . PRO A 1 84 ? -15.060 23.735 15.364 1.00 58.59 84 PRO A O 1
ATOM 692 N N . PRO A 1 85 ? -14.751 25.774 14.448 1.00 60.19 85 PRO A N 1
ATOM 693 C CA . PRO A 1 85 ? -14.340 26.394 15.701 1.00 60.19 85 PRO A CA 1
ATOM 694 C C . PRO A 1 85 ? -1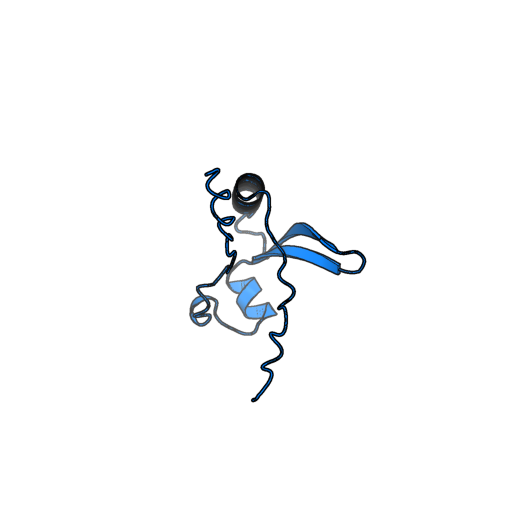5.445 26.246 16.759 1.00 60.19 85 PRO A C 1
ATOM 696 O O . PRO A 1 85 ? -16.631 26.316 16.417 1.00 60.19 85 PRO A O 1
ATOM 699 N N . PRO A 1 86 ? -15.086 26.054 18.043 1.00 64.00 86 PRO A N 1
ATOM 700 C CA . PRO A 1 86 ? -16.073 25.870 19.096 1.00 64.00 86 PRO A CA 1
ATOM 701 C C . PRO A 1 86 ? -17.006 27.089 19.179 1.00 64.00 86 PRO A C 1
ATOM 703 O O . PRO A 1 86 ? -16.567 28.222 18.942 1.00 64.00 86 PRO A O 1
ATOM 706 N N . PRO A 1 87 ? -18.292 26.887 19.518 1.00 67.25 87 PRO A N 1
ATOM 707 C CA . PRO A 1 87 ? -19.248 27.980 19.607 1.00 67.25 87 PRO A CA 1
ATOM 708 C C . PRO A 1 87 ? -18.770 29.005 20.638 1.00 67.25 87 PRO A C 1
ATOM 710 O O . PRO A 1 87 ? -18.436 28.657 21.774 1.00 67.25 87 PRO A O 1
ATOM 713 N N . ARG A 1 88 ? -18.734 30.282 20.237 1.00 67.56 88 ARG A N 1
ATOM 714 C CA . ARG A 1 88 ? -18.431 31.387 21.151 1.00 67.56 88 ARG A CA 1
ATOM 715 C C . ARG A 1 88 ? -19.509 31.404 22.231 1.00 67.56 88 ARG A C 1
ATOM 717 O O . ARG A 1 88 ? -20.680 31.616 21.927 1.00 67.56 88 ARG A O 1
ATOM 724 N N . ARG A 1 89 ? -19.114 31.144 23.479 1.00 57.31 89 ARG A N 1
ATOM 725 C CA . ARG A 1 89 ? -19.973 31.401 24.637 1.00 57.31 89 ARG A CA 1
ATOM 726 C C . ARG A 1 89 ? -20.111 32.920 24.753 1.00 57.31 89 ARG A C 1
ATOM 728 O O . ARG A 1 89 ? -19.093 33.593 24.909 1.00 57.31 89 ARG A O 1
ATOM 735 N N . TYR A 1 90 ? -21.330 33.421 24.573 1.00 57.91 90 TYR A N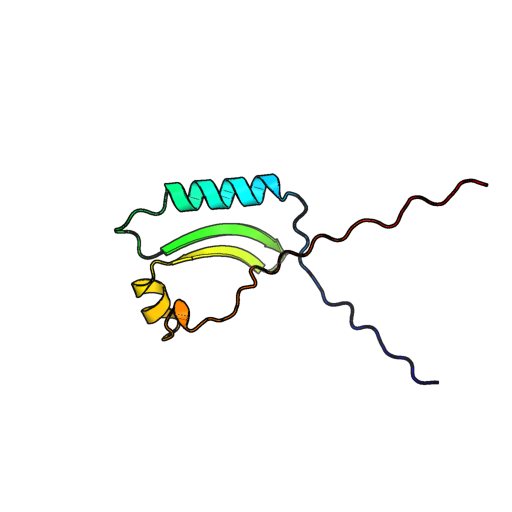 1
ATOM 736 C CA . TYR A 1 90 ? -21.706 34.785 24.942 1.00 57.91 90 TYR A CA 1
ATOM 737 C C . TYR A 1 90 ? -21.889 34.871 26.455 1.00 57.91 90 TYR A C 1
ATOM 739 O O . TYR A 1 90 ? -22.413 33.884 27.024 1.00 57.91 90 TYR A O 1
#

Sequence (90 aa):
MRHIKEEKKKYAEIIDVEKLENIIVDMMQSFRYTTSSIMTVIGKTPNRVITLTIYSDNAFEREFNQNPEDDTRSDICLRVEVPPPPPRRY

Secondary structure (DSSP, 8-state):
----------PPP-S-HHHHHHHHHHHHHH--TT-SEEEEEEEEETTEEEEEEEE-HHHHHHHHSS-GGG--------PPPPPPPPP---

Organism: Salmonella enterica (NCBI:txid28901)